Protein AF-A0A1M6T665-F1 (afdb_monomer_lite)

Radius of gyration: 13.64 Å; chains: 1; bounding box: 28×21×32 Å

Organism: Paramaledivibacter caminithermalis (strain DSM 15212 / CIP 107654 / DViRD3) (NCBI:txid1121301)

InterPro domains:
  IPR011256 Regulatory factor, effector binding domain su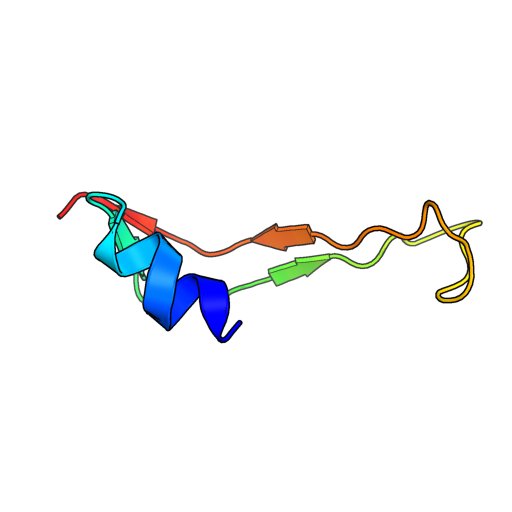perfamily [G3DSA:3.20.80.10] (1-48)
  IPR011256 Regulatory factor, effector binding domain superfamily [SSF55136] (1-48)
  IPR029442 GyrI-like small molecule binding domain [PF06445] (1-45)

Foldseek 3Di:
DCCCVPPVCVVDQKDQPPDDKDKAFDDDDDDPPDPPGDIDIGTDIDGD

Secondary structure (DSSP, 8-state):
-HHIIIIIHHHSSEEE-S---EEEPP-SS--TTSTT---EEE--EEE-

Structure (mmCIF, N/CA/C/O backbone):
data_AF-A0A1M6T665-F1
#
_entry.id   AF-A0A1M6T665-F1
#
loop_
_atom_site.group_PDB
_atom_site.id
_atom_site.type_symbol
_atom_site.label_atom_id
_atom_site.label_alt_id
_atom_site.label_comp_id
_atom_site.label_asym_id
_atom_site.label_entity_id
_atom_site.label_seq_id
_atom_site.pdbx_PDB_ins_code
_atom_site.Cartn_x
_atom_site.Cartn_y
_atom_site.Cartn_z
_atom_site.occupancy
_atom_site.B_iso_or_equiv
_atom_site.auth_seq_id
_atom_site.auth_comp_id
_atom_site.auth_asym_id
_atom_site.auth_atom_id
_atom_site.pdbx_PDB_model_num
ATOM 1 N N . TRP A 1 1 ? 2.242 6.003 -2.592 1.00 91.19 1 TRP A N 1
ATOM 2 C CA . TRP A 1 1 ? 2.096 6.508 -1.209 1.00 91.19 1 TRP A CA 1
ATOM 3 C C . TRP A 1 1 ? 1.116 7.667 -1.045 1.00 91.19 1 TRP A C 1
ATOM 5 O O . TRP A 1 1 ? 0.005 7.395 -0.617 1.00 91.19 1 TRP A O 1
ATO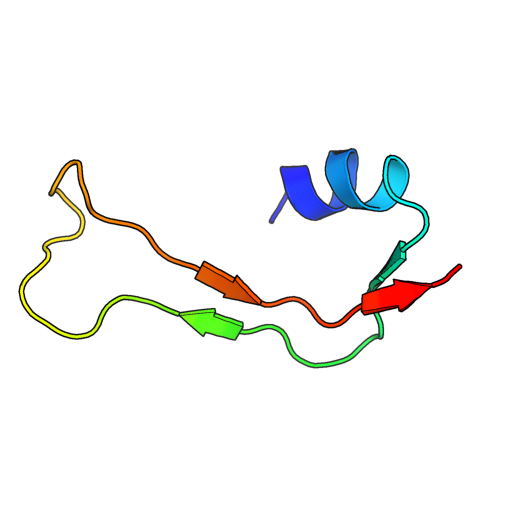M 15 N N . LYS A 1 2 ? 1.441 8.926 -1.407 1.00 95.50 2 LYS A N 1
ATOM 16 C CA . LYS A 1 2 ? 0.599 10.112 -1.090 1.00 95.50 2 LYS A CA 1
ATOM 17 C C . LYS A 1 2 ? -0.892 9.929 -1.403 1.00 95.50 2 LYS A C 1
ATOM 19 O O . LYS A 1 2 ? -1.705 10.009 -0.496 1.00 95.50 2 LYS A O 1
ATOM 24 N N . ARG A 1 3 ? -1.229 9.604 -2.656 1.00 95.81 3 ARG A N 1
ATOM 25 C CA . ARG A 1 3 ? -2.624 9.425 -3.096 1.00 95.81 3 ARG A CA 1
ATOM 26 C C . ARG A 1 3 ? -3.348 8.287 -2.370 1.00 95.81 3 ARG A C 1
ATOM 28 O O . ARG A 1 3 ? -4.542 8.376 -2.125 1.00 95.81 3 ARG A O 1
ATOM 35 N N . ILE A 1 4 ? -2.630 7.230 -1.990 1.00 96.00 4 ILE A N 1
ATOM 36 C CA . ILE A 1 4 ? -3.231 6.095 -1.283 1.00 96.00 4 ILE A CA 1
ATOM 37 C C . ILE A 1 4 ? -3.728 6.550 0.096 1.00 96.00 4 ILE A C 1
ATOM 39 O O . ILE A 1 4 ? -4.886 6.331 0.438 1.00 96.00 4 ILE A O 1
ATOM 43 N N . TYR A 1 5 ? -2.896 7.276 0.846 1.00 94.81 5 TYR A N 1
ATOM 44 C CA . TYR A 1 5 ? -3.256 7.756 2.183 1.00 94.81 5 TYR A CA 1
ATOM 45 C C . TYR A 1 5 ? -4.142 9.000 2.198 1.00 94.81 5 TYR A C 1
ATOM 47 O O . TYR A 1 5 ? -4.972 9.130 3.093 1.00 94.81 5 TYR A O 1
ATOM 55 N N . SER A 1 6 ? -3.992 9.914 1.236 1.00 96.25 6 SER A N 1
ATOM 56 C CA . SER A 1 6 ? -4.768 11.160 1.218 1.00 96.25 6 SER A CA 1
ATOM 57 C C . SER A 1 6 ? -6.079 11.071 0.442 1.00 96.25 6 SER A C 1
ATOM 59 O O . SER A 1 6 ? -6.955 11.897 0.670 1.00 96.25 6 SER A O 1
ATOM 61 N N . GLU A 1 7 ? -6.219 10.122 -0.489 1.00 97.19 7 GLU A N 1
ATOM 62 C CA . GLU A 1 7 ? -7.408 10.007 -1.349 1.00 97.19 7 GLU A CA 1
ATOM 63 C C . GLU A 1 7 ? -8.099 8.651 -1.171 1.00 97.19 7 GLU A C 1
ATOM 65 O O . GLU A 1 7 ? -9.282 8.607 -0.844 1.00 97.19 7 GLU A O 1
ATOM 70 N N . TRP A 1 8 ? -7.376 7.538 -1.338 1.00 96.38 8 TRP A N 1
ATOM 71 C CA . TRP A 1 8 ? -7.992 6.206 -1.369 1.00 96.38 8 TRP A CA 1
ATOM 72 C C . TRP A 1 8 ? -8.488 5.728 0.007 1.00 96.38 8 TRP A C 1
ATOM 74 O O . TRP A 1 8 ? -9.642 5.324 0.131 1.00 96.38 8 TRP A O 1
ATOM 84 N N . PHE A 1 9 ? -7.673 5.812 1.062 1.00 96.69 9 PHE A N 1
ATOM 85 C CA . PHE A 1 9 ? -8.085 5.420 2.422 1.00 96.69 9 PHE A CA 1
ATOM 86 C C . PHE A 1 9 ? -9.241 6.266 2.994 1.00 96.69 9 PHE A C 1
ATOM 88 O O . PHE A 1 9 ? -10.120 5.716 3.657 1.00 96.69 9 PHE A O 1
ATOM 95 N N . PRO A 1 10 ? -9.305 7.591 2.761 1.00 96.25 10 PRO A N 1
ATOM 96 C CA . PRO A 1 10 ? -10.479 8.381 3.132 1.00 96.25 10 PRO A CA 1
ATOM 97 C C . PRO A 1 10 ? -11.744 8.025 2.338 1.00 96.25 10 PRO A C 1
ATOM 99 O O . PRO A 1 10 ? -12.843 8.165 2.870 1.00 96.25 10 PRO A O 1
ATOM 102 N N . ALA A 1 11 ? -11.604 7.567 1.088 1.00 97.12 11 ALA A N 1
ATOM 103 C CA . ALA A 1 11 ? -12.724 7.258 0.192 1.00 97.12 11 ALA A CA 1
ATOM 104 C C . ALA A 1 11 ? -13.227 5.806 0.277 1.00 97.12 11 ALA A C 1
ATOM 106 O O . ALA A 1 11 ? -14.295 5.488 -0.244 1.00 97.12 11 ALA A O 1
ATOM 107 N N . THR A 1 12 ? -12.470 4.915 0.911 1.00 91.75 12 THR A N 1
ATOM 108 C CA . THR A 1 12 ? -12.802 3.498 1.057 1.00 91.75 12 THR A CA 1
ATOM 109 C C . THR A 1 12 ? -12.987 3.206 2.541 1.00 91.75 12 THR A C 1
ATOM 111 O O . THR A 1 12 ? -12.240 3.715 3.366 1.00 91.75 12 THR A O 1
ATOM 114 N N . GLY A 1 13 ? -13.996 2.429 2.937 1.00 95.75 13 GLY A N 1
ATOM 115 C CA . GLY A 1 13 ? -14.276 2.109 4.351 1.00 95.75 13 GLY A CA 1
ATOM 116 C C . GLY A 1 13 ? -13.207 1.245 5.044 1.00 95.75 13 GLY A C 1
ATOM 117 O O . GLY A 1 13 ? -13.536 0.450 5.917 1.00 95.75 13 GLY A O 1
ATOM 118 N N . TYR A 1 14 ? -11.951 1.353 4.620 1.00 97.06 14 TYR A N 1
ATOM 119 C CA . TYR A 1 14 ? -10.791 0.649 5.126 1.00 97.06 14 TYR A CA 1
ATOM 120 C C . TYR A 1 14 ? -9.825 1.621 5.813 1.00 97.06 14 TYR A C 1
ATOM 122 O O . TYR A 1 14 ? -9.832 2.832 5.571 1.00 97.06 14 TYR A O 1
ATOM 130 N N . GLU A 1 15 ? -8.970 1.074 6.665 1.00 96.62 15 GLU A N 1
ATOM 131 C CA . GLU A 1 15 ? -7.837 1.758 7.287 1.00 96.62 15 GLU A CA 1
ATOM 132 C C . GLU A 1 15 ? -6.591 0.864 7.273 1.00 96.62 15 GLU A C 1
ATOM 134 O O . GLU A 1 15 ? -6.684 -0.353 7.092 1.00 96.62 15 GLU A O 1
ATOM 139 N N . HIS A 1 16 ? -5.416 1.480 7.421 1.00 96.44 16 HIS A N 1
ATOM 140 C CA . HIS A 1 16 ? -4.140 0.773 7.468 1.00 96.44 16 HIS A CA 1
ATOM 141 C C . HIS A 1 16 ? -4.061 -0.080 8.742 1.00 96.44 16 HIS A C 1
ATOM 143 O O . HIS A 1 16 ? -4.217 0.442 9.843 1.00 96.44 16 HIS A O 1
ATOM 149 N N . SER A 1 17 ? -3.767 -1.377 8.623 1.00 96.81 17 SER A N 1
ATOM 150 C CA . SER A 1 17 ? -3.825 -2.304 9.768 1.00 96.81 17 SER A CA 1
ATOM 151 C C . SER A 1 17 ? -2.644 -2.195 10.749 1.00 96.81 17 SER A C 1
ATOM 153 O O . SER A 1 17 ? -2.568 -2.955 11.711 1.00 96.81 17 SER A O 1
ATOM 155 N N . GLY A 1 18 ? -1.666 -1.337 10.458 1.00 96.56 18 GLY A N 1
ATOM 156 C CA . GLY A 1 18 ? -0.407 -1.200 11.207 1.00 96.56 18 GLY A CA 1
ATOM 157 C C . GLY A 1 18 ? 0.645 -2.267 10.879 1.00 96.56 18 GLY A C 1
ATOM 158 O O . GLY A 1 18 ? 1.695 -2.297 11.515 1.00 96.56 18 GLY A O 1
ATOM 159 N N . GLY A 1 19 ? 0.367 -3.145 9.910 1.00 97.25 19 GLY A N 1
ATOM 160 C CA . GLY A 1 19 ? 1.305 -4.164 9.443 1.00 97.25 19 GLY A CA 1
ATOM 161 C C . GLY A 1 19 ? 2.349 -3.623 8.456 1.00 97.25 19 GLY A C 1
ATOM 162 O O . GLY A 1 19 ? 2.270 -2.465 8.050 1.00 97.25 19 GLY A O 1
ATOM 163 N N . PRO A 1 20 ? 3.322 -4.458 8.054 1.00 97.50 20 PRO A N 1
ATOM 164 C CA . PRO A 1 20 ? 4.314 -4.087 7.054 1.00 97.50 20 PRO A CA 1
ATOM 165 C C . PRO A 1 20 ? 3.689 -3.950 5.663 1.00 97.50 20 PRO A C 1
ATOM 167 O O . PRO A 1 20 ? 2.783 -4.699 5.297 1.00 97.50 20 PRO A O 1
ATOM 170 N N . GLU A 1 21 ? 4.237 -3.032 4.877 1.00 97.69 21 GLU A N 1
ATOM 171 C CA . GLU A 1 21 ? 3.867 -2.811 3.482 1.00 97.69 21 GLU A CA 1
ATOM 172 C C . GLU A 1 21 ? 4.961 -3.351 2.557 1.00 97.69 21 GLU A C 1
ATOM 174 O O . GLU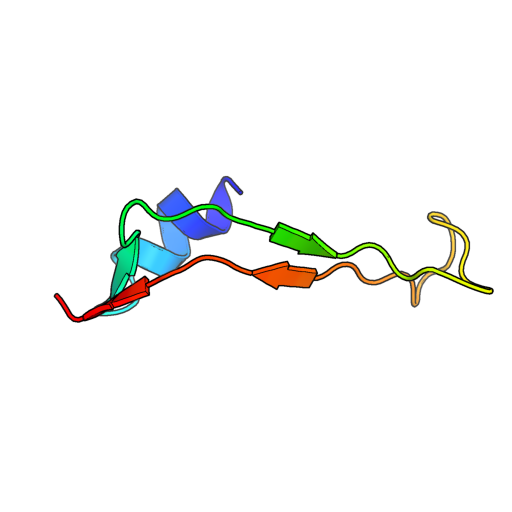 A 1 21 ? 6.139 -3.385 2.924 1.00 97.69 21 GLU A O 1
ATOM 179 N N . ILE A 1 22 ? 4.573 -3.788 1.359 1.00 96.62 22 ILE A N 1
ATOM 180 C CA . ILE A 1 22 ? 5.490 -4.385 0.382 1.00 96.62 22 ILE A CA 1
ATOM 181 C C . ILE A 1 22 ? 5.424 -3.593 -0.919 1.00 96.62 22 ILE A C 1
ATOM 183 O O . ILE A 1 22 ? 4.344 -3.364 -1.462 1.00 96.62 22 ILE A O 1
ATOM 187 N N . GLU A 1 23 ? 6.590 -3.229 -1.442 1.00 95.44 23 GLU A N 1
ATOM 188 C CA . GLU A 1 23 ? 6.753 -2.773 -2.819 1.00 95.44 23 GLU A CA 1
ATOM 189 C C . GLU A 1 23 ? 7.338 -3.920 -3.640 1.00 95.44 23 GLU A C 1
ATOM 191 O O . GLU A 1 23 ? 8.464 -4.360 -3.399 1.00 95.44 23 GLU A O 1
ATOM 196 N N . LEU A 1 24 ? 6.558 -4.426 -4.591 1.00 92.31 24 LEU A N 1
ATOM 197 C CA . LEU A 1 24 ? 6.997 -5.468 -5.503 1.00 92.31 24 LEU A CA 1
ATOM 198 C C . LEU A 1 24 ? 7.434 -4.827 -6.817 1.00 92.31 24 LEU A C 1
ATOM 200 O O . LEU A 1 24 ? 6.631 -4.225 -7.535 1.00 92.31 24 LEU A O 1
ATOM 204 N N . TYR A 1 25 ? 8.714 -4.997 -7.121 1.00 90.19 25 TYR A N 1
ATOM 205 C CA . TYR A 1 25 ? 9.310 -4.626 -8.393 1.00 90.19 25 TYR A CA 1
ATOM 206 C C . TYR A 1 25 ? 9.430 -5.894 -9.250 1.00 90.19 25 TYR A C 1
ATOM 208 O O . TYR A 1 25 ? 9.858 -6.926 -8.730 1.00 90.19 25 TYR A O 1
ATOM 216 N N . PRO A 1 26 ? 9.037 -5.865 -10.534 1.00 86.62 26 PRO A N 1
ATOM 217 C CA . PRO A 1 26 ? 9.162 -7.029 -11.402 1.00 86.62 26 PRO A CA 1
ATOM 218 C C . PRO A 1 26 ? 10.635 -7.438 -11.545 1.00 86.62 26 PRO A C 1
ATOM 220 O O . PRO A 1 26 ? 11.516 -6.594 -11.699 1.00 86.62 26 PRO A O 1
ATOM 223 N N . ASN A 1 27 ? 10.891 -8.746 -11.466 1.00 72.69 27 ASN A N 1
ATOM 224 C CA . ASN A 1 27 ? 12.241 -9.284 -11.283 1.00 72.69 27 ASN A CA 1
ATOM 225 C C . ASN A 1 27 ? 13.032 -9.458 -12.591 1.00 72.69 27 ASN A C 1
ATOM 227 O O . ASN A 1 27 ? 14.259 -9.448 -12.543 1.00 72.69 27 ASN A O 1
ATOM 231 N N . GLU A 1 28 ? 12.377 -9.637 -13.746 1.00 69.69 28 GLU A N 1
ATOM 232 C CA . GLU A 1 28 ? 13.064 -10.035 -14.984 1.00 69.69 28 GLU A CA 1
ATOM 233 C C . GLU A 1 28 ? 12.476 -9.374 -16.241 1.00 69.69 28 GLU A C 1
ATOM 235 O O . GLU A 1 28 ? 11.263 -9.337 -16.436 1.00 69.69 28 GLU A O 1
ATOM 240 N N . GLY A 1 29 ? 13.354 -8.880 -17.121 1.00 66.38 29 GLY A N 1
ATOM 241 C CA . GLY A 1 29 ? 13.034 -8.522 -18.510 1.00 66.38 29 GLY A CA 1
ATOM 242 C C . GLY A 1 29 ? 12.401 -7.150 -18.763 1.00 66.38 29 GLY A C 1
ATOM 243 O O . GLY A 1 29 ? 12.344 -6.748 -19.920 1.00 66.38 29 GLY A O 1
ATOM 244 N N . LEU A 1 30 ? 11.976 -6.424 -17.726 1.00 74.00 30 LEU A N 1
ATOM 245 C CA . LEU A 1 30 ? 11.407 -5.079 -17.855 1.00 74.00 30 LEU A CA 1
ATOM 246 C C . LEU A 1 30 ? 12.355 -4.036 -17.258 1.00 74.00 30 LEU A C 1
ATOM 248 O O . LEU A 1 30 ? 12.737 -4.110 -16.088 1.00 74.00 30 LEU A O 1
ATOM 252 N N . CYS A 1 31 ? 12.732 -3.050 -18.063 1.00 77.50 31 CYS A N 1
ATOM 253 C CA . CYS A 1 31 ? 13.472 -1.881 -17.618 1.00 77.50 31 CYS A CA 1
ATOM 254 C C . CYS A 1 31 ? 12.509 -0.871 -16.976 1.00 77.50 31 CYS A C 1
ATOM 256 O O . CYS A 1 31 ? 11.395 -0.696 -17.461 1.00 77.50 31 CYS A O 1
ATOM 258 N N . PRO A 1 32 ? 12.944 -0.093 -15.969 1.00 79.38 32 PRO A N 1
ATOM 259 C CA . PRO A 1 32 ? 12.138 0.996 -15.402 1.00 79.38 32 PRO A CA 1
ATOM 260 C C . PRO A 1 32 ? 11.712 2.067 -16.419 1.00 79.38 32 PRO A C 1
ATOM 262 O O . PRO A 1 32 ? 10.862 2.901 -16.126 1.00 79.38 32 PRO A O 1
ATOM 265 N N . SER A 1 33 ? 12.358 2.090 -17.587 1.00 83.25 33 SER A N 1
ATOM 266 C CA . SER A 1 33 ? 12.048 2.990 -18.697 1.00 83.25 33 SER A CA 1
ATOM 267 C C . SER A 1 33 ? 11.056 2.404 -19.706 1.00 83.25 33 SER A C 1
ATOM 269 O O . SER A 1 33 ? 10.663 3.126 -20.620 1.00 83.25 33 SER A O 1
ATOM 271 N N . ASP A 1 34 ? 10.665 1.134 -19.571 1.00 86.94 34 ASP A N 1
ATOM 272 C CA . ASP A 1 34 ? 9.643 0.527 -20.423 1.00 86.94 34 ASP A CA 1
ATOM 273 C C . ASP A 1 34 ? 8.251 1.049 -20.048 1.00 86.94 34 ASP A C 1
ATOM 275 O O . ASP A 1 34 ? 7.914 1.195 -18.874 1.00 86.94 34 ASP A O 1
ATOM 279 N N . ASP A 1 35 ? 7.410 1.304 -21.050 1.00 86.44 35 ASP A N 1
ATOM 280 C CA . ASP A 1 35 ? 6.059 1.852 -20.845 1.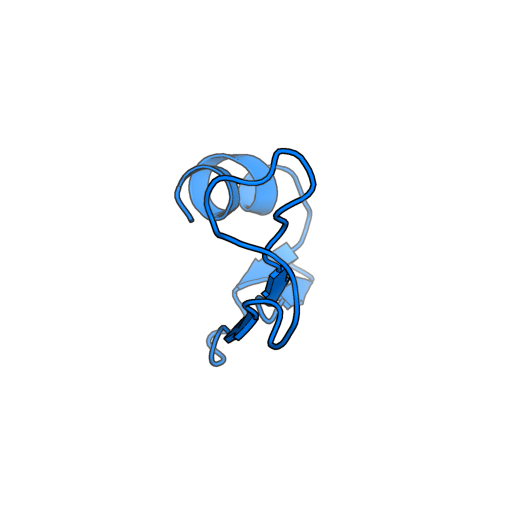00 86.44 35 ASP A CA 1
ATOM 281 C C . ASP A 1 35 ? 5.142 0.892 -20.059 1.00 86.44 35 ASP A C 1
ATOM 283 O O . ASP A 1 35 ? 4.302 1.312 -19.254 1.00 86.44 35 ASP A O 1
ATOM 287 N N . ASP A 1 36 ? 5.373 -0.412 -20.236 1.00 86.88 36 ASP A N 1
ATOM 288 C CA . ASP A 1 36 ? 4.664 -1.489 -19.541 1.00 86.88 36 ASP A CA 1
ATOM 289 C C . ASP A 1 36 ? 5.260 -1.797 -18.156 1.00 86.88 36 ASP A C 1
ATOM 291 O O . ASP A 1 36 ? 4.772 -2.668 -17.438 1.00 86.88 36 ASP A O 1
ATOM 295 N N . TYR A 1 37 ? 6.294 -1.063 -17.725 1.00 88.31 37 TYR A N 1
ATOM 296 C CA . TYR A 1 37 ? 6.844 -1.230 -16.388 1.00 88.31 37 TYR A CA 1
ATOM 297 C C . TYR A 1 37 ? 5.791 -0.864 -15.336 1.00 88.31 37 TYR A C 1
ATOM 299 O O . TYR A 1 37 ? 5.281 0.264 -15.270 1.00 88.31 37 TYR A O 1
ATOM 307 N N . ARG A 1 38 ? 5.437 -1.838 -14.499 1.00 88.62 38 ARG A N 1
ATOM 308 C CA . ARG A 1 38 ? 4.472 -1.687 -13.410 1.00 88.62 38 ARG A CA 1
ATOM 309 C C . ARG A 1 38 ? 5.046 -2.305 -12.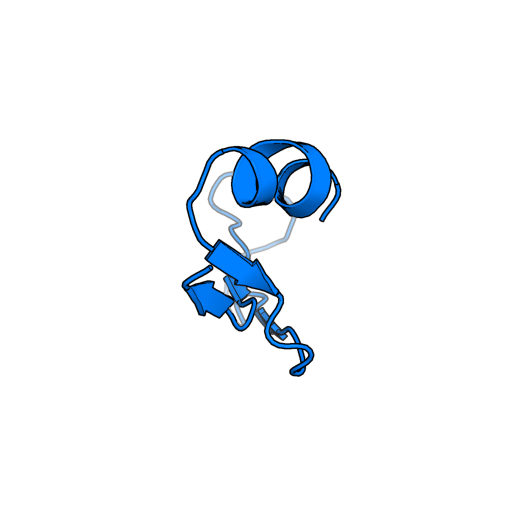145 1.00 88.62 38 ARG A C 1
ATOM 311 O O . ARG A 1 38 ? 5.563 -3.415 -12.173 1.00 88.62 38 ARG A O 1
ATOM 318 N N . CYS A 1 39 ? 4.905 -1.581 -11.041 1.00 91.06 39 CYS A N 1
ATOM 319 C CA . CYS A 1 39 ? 5.162 -2.093 -9.701 1.00 91.06 39 CYS A CA 1
ATOM 320 C C . CYS A 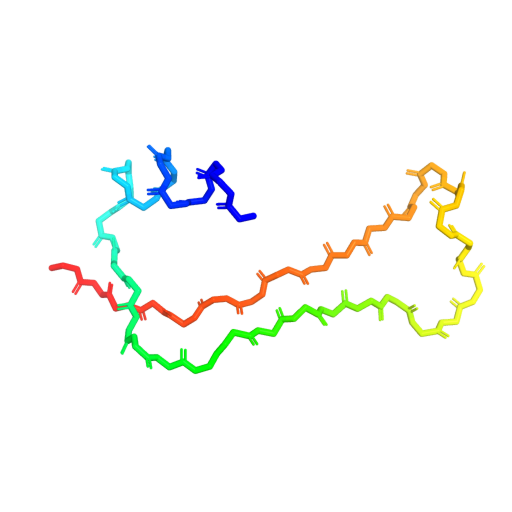1 39 ? 3.845 -2.244 -8.958 1.00 91.06 39 CYS A C 1
ATOM 322 O O . CYS A 1 39 ? 2.869 -1.540 -9.239 1.00 91.06 39 CYS A O 1
ATOM 324 N N . GLU A 1 40 ? 3.853 -3.104 -7.953 1.00 93.81 40 GLU A N 1
ATOM 325 C CA . GLU A 1 40 ? 2.721 -3.272 -7.057 1.00 93.81 40 GLU A CA 1
ATOM 326 C C . GLU A 1 40 ? 3.075 -2.763 -5.665 1.00 93.81 40 GLU A C 1
ATOM 328 O O . GLU A 1 40 ? 4.200 -2.916 -5.191 1.00 93.81 40 GLU A O 1
ATOM 333 N N . VAL A 1 41 ? 2.091 -2.166 -4.997 1.00 95.56 41 VAL A N 1
ATOM 334 C CA . VAL A 1 41 ? 2.203 -1.761 -3.595 1.00 95.56 41 VAL A CA 1
ATOM 335 C C . VAL A 1 41 ? 1.122 -2.492 -2.821 1.00 95.56 41 VAL A C 1
ATOM 337 O O . VAL A 1 41 ? -0.068 -2.307 -3.079 1.00 95.56 41 VAL A O 1
ATOM 340 N N . TRP A 1 42 ? 1.542 -3.339 -1.892 1.00 96.94 42 TRP A N 1
ATOM 341 C CA . TRP A 1 42 ? 0.667 -4.169 -1.079 1.00 96.94 42 TRP A CA 1
ATOM 342 C C . TRP A 1 42 ? 0.632 -3.582 0.328 1.00 96.94 42 TRP A C 1
ATOM 344 O O . TRP A 1 42 ? 1.648 -3.543 1.021 1.00 96.94 42 TRP A O 1
ATOM 354 N N . ILE A 1 43 ? -0.546 -3.111 0.732 1.00 97.38 43 ILE A N 1
ATOM 355 C CA . ILE A 1 43 ? -0.770 -2.446 2.016 1.00 97.38 43 ILE A CA 1
ATOM 356 C C . ILE A 1 43 ? -1.774 -3.269 2.817 1.00 97.38 43 ILE A C 1
ATOM 358 O O . ILE A 1 43 ? -2.846 -3.590 2.292 1.00 97.38 43 ILE A O 1
ATOM 362 N N . PRO A 1 44 ? -1.476 -3.614 4.077 1.00 97.81 44 PRO A N 1
ATOM 363 C CA . PRO A 1 44 ? -2.399 -4.378 4.889 1.00 97.81 44 PRO A CA 1
ATOM 364 C C . PRO A 1 44 ? -3.530 -3.472 5.394 1.00 97.81 44 PRO A C 1
ATOM 366 O O . PRO A 1 44 ? -3.309 -2.364 5.892 1.00 97.81 44 PRO A O 1
ATOM 369 N N . ILE A 1 45 ? -4.766 -3.951 5.253 1.00 97.62 45 ILE A N 1
ATOM 370 C CA . ILE A 1 45 ? -5.981 -3.181 5.539 1.00 97.62 45 ILE A CA 1
ATOM 371 C C . ILE A 1 45 ? -6.904 -3.906 6.517 1.00 97.62 45 ILE A C 1
ATOM 373 O O . ILE A 1 45 ? -6.979 -5.135 6.526 1.00 97.62 45 ILE A O 1
ATOM 377 N N . ILE A 1 46 ? -7.655 -3.134 7.296 1.00 97.81 46 ILE A N 1
ATOM 378 C CA . ILE A 1 46 ? -8.809 -3.593 8.084 1.00 97.81 46 ILE A CA 1
ATOM 379 C C . ILE A 1 46 ? -10.036 -2.754 7.720 1.00 97.81 46 ILE A C 1
ATOM 381 O O . ILE A 1 46 ? -9.900 -1.624 7.250 1.00 97.81 46 ILE A O 1
ATOM 385 N N . LYS A 1 47 ? -11.241 -3.313 7.881 1.00 96.25 47 LYS A N 1
ATOM 386 C CA . LYS A 1 47 ? -12.479 -2.526 7.758 1.00 96.25 47 LYS A CA 1
ATOM 387 C C . LYS A 1 47 ? -12.608 -1.599 8.964 1.00 96.25 47 LYS A C 1
ATOM 389 O O . LYS A 1 47 ? -12.346 -2.048 10.078 1.00 96.25 47 LYS A O 1
ATOM 394 N N . LYS A 1 48 ? -13.032 -0.363 8.704 1.00 87.06 48 LYS A N 1
ATOM 395 C CA . LYS A 1 48 ? -13.528 0.556 9.735 1.00 87.06 48 LYS A CA 1
ATOM 396 C C . LYS A 1 48 ? -14.813 0.025 10.363 1.00 87.06 48 LYS A C 1
ATOM 398 O O . LYS A 1 48 ? -15.590 -0.639 9.633 1.00 87.06 48 LYS A O 1
#

Sequence (48 aa):
WKRIYSEWFPATGYEHSGGPEIELYPNEGLCPSDDDYRCEVWIPIIKK

pLDDT: mean 91.44, std 7.99, range [66.38, 97.81]